Protein AF-A0AAV3XSR0-F1 (afdb_monomer_lite)

Secondary structure (DSSP, 8-state):
--------TT--HHHHHHHHHHHHHHHHHHHHHHHHHHHSTT--HHHHHHTT-

Sequence (53 aa):
MIVREAKLLNGTKEQYKALDDAIRTAQFIRNKAIRYWMDNQGVSKADLYSLLH

Structure (mmCIF, N/CA/C/O backbone):
data_AF-A0AAV3XSR0-F1
#
_entry.id   AF-A0AAV3XSR0-F1
#
loop_
_atom_site.group_PDB
_atom_site.id
_atom_site.type_symbol
_atom_site.label_atom_id
_atom_site.label_alt_id
_atom_site.label_comp_id
_atom_site.label_asym_id
_atom_site.label_entity_id
_atom_site.label_seq_id
_atom_site.pdbx_PDB_ins_code
_atom_site.Cartn_x
_atom_site.Cartn_y
_atom_site.Cartn_z
_atom_site.occupancy
_atom_site.B_iso_or_equiv
_atom_site.auth_seq_id
_atom_site.auth_comp_id
_atom_site.auth_asym_id
_atom_site.auth_atom_id
_atom_site.pdbx_PDB_model_num
ATOM 1 N N . MET A 1 1 ? 2.799 15.375 4.739 1.00 62.84 1 MET A N 1
ATOM 2 C CA . MET A 1 1 ? 2.782 14.616 3.468 1.00 62.84 1 MET A CA 1
ATOM 3 C C . MET A 1 1 ? 3.993 13.691 3.457 1.00 62.84 1 MET A C 1
ATOM 5 O O . MET A 1 1 ? 5.098 14.203 3.503 1.00 62.84 1 MET A O 1
ATOM 9 N N . ILE A 1 2 ? 3.812 12.364 3.479 1.00 75.38 2 ILE A N 1
ATOM 10 C CA . ILE A 1 2 ? 4.938 11.421 3.307 1.00 75.38 2 ILE A CA 1
ATOM 11 C C . ILE A 1 2 ? 5.041 11.106 1.817 1.00 75.38 2 ILE A C 1
ATOM 13 O O . ILE A 1 2 ? 4.085 10.560 1.256 1.00 75.38 2 ILE A O 1
ATOM 17 N N . VAL A 1 3 ? 6.171 11.463 1.209 1.00 74.00 3 VAL A N 1
ATOM 18 C CA . VAL A 1 3 ? 6.503 11.152 -0.185 1.00 74.00 3 VAL A CA 1
ATOM 19 C C . VAL A 1 3 ? 7.142 9.765 -0.223 1.00 74.00 3 VAL A C 1
ATOM 21 O O . VAL A 1 3 ? 8.011 9.459 0.591 1.00 74.00 3 VAL A O 1
ATOM 24 N N . ARG A 1 4 ? 6.658 8.900 -1.118 1.00 77.62 4 ARG A N 1
ATOM 25 C CA . ARG A 1 4 ? 7.248 7.583 -1.378 1.00 77.62 4 ARG A CA 1
ATOM 26 C C . ARG A 1 4 ? 7.867 7.632 -2.763 1.00 77.62 4 ARG A C 1
ATOM 28 O O . ARG A 1 4 ? 7.165 7.938 -3.720 1.00 77.62 4 ARG A O 1
ATOM 35 N N . GLU A 1 5 ? 9.148 7.315 -2.840 1.00 77.38 5 GLU A N 1
ATOM 36 C CA . GLU A 1 5 ? 9.899 7.246 -4.088 1.00 77.38 5 GLU A CA 1
ATOM 37 C C . GLU A 1 5 ? 10.536 5.866 -4.194 1.00 77.38 5 GLU A C 1
ATOM 39 O O . GLU A 1 5 ? 10.975 5.296 -3.192 1.00 77.38 5 GLU A O 1
ATOM 44 N N . ALA A 1 6 ? 10.600 5.333 -5.407 1.00 76.94 6 ALA A N 1
ATOM 45 C CA . ALA A 1 6 ? 11.344 4.120 -5.696 1.00 76.94 6 ALA A CA 1
ATOM 46 C C . ALA A 1 6 ? 12.176 4.331 -6.958 1.00 76.94 6 ALA A C 1
ATOM 48 O O . ALA A 1 6 ? 11.724 4.918 -7.940 1.00 76.94 6 ALA A O 1
ATOM 49 N N . LYS A 1 7 ? 13.428 3.877 -6.898 1.00 76.31 7 LYS A N 1
ATOM 50 C CA . LYS A 1 7 ? 14.401 4.013 -7.978 1.00 76.31 7 LYS A CA 1
ATOM 51 C C . LYS A 1 7 ? 14.532 2.668 -8.681 1.00 76.31 7 LYS A C 1
ATOM 53 O O . LYS A 1 7 ? 15.021 1.711 -8.091 1.00 76.31 7 LYS A O 1
ATOM 58 N N . LEU A 1 8 ? 14.097 2.616 -9.935 1.00 78.00 8 LEU A N 1
ATOM 59 C CA . LEU A 1 8 ? 14.342 1.497 -10.843 1.00 78.00 8 LEU A CA 1
ATOM 60 C C . LEU A 1 8 ? 15.480 1.897 -11.785 1.00 78.00 8 LEU A C 1
ATOM 62 O O . LEU A 1 8 ? 15.358 2.891 -12.501 1.00 78.00 8 LEU A O 1
ATOM 66 N N . LEU A 1 9 ? 16.585 1.150 -11.768 1.00 77.62 9 LEU A N 1
ATOM 67 C CA . LEU A 1 9 ? 17.665 1.306 -12.742 1.00 77.62 9 LEU A CA 1
ATOM 68 C C . LEU A 1 9 ? 17.266 0.546 -14.016 1.00 77.62 9 LEU A C 1
ATOM 70 O O . LEU A 1 9 ? 17.046 -0.660 -13.950 1.00 77.62 9 LEU A O 1
ATOM 74 N N . ASN A 1 10 ? 17.160 1.241 -15.152 1.00 84.62 10 ASN A N 1
ATOM 75 C CA . ASN A 1 10 ? 16.731 0.677 -16.445 1.00 84.62 10 ASN A CA 1
ATOM 76 C C . ASN A 1 10 ? 15.329 0.023 -16.431 1.00 84.62 10 ASN A C 1
ATOM 78 O O . ASN A 1 10 ? 15.117 -0.995 -17.088 1.00 84.62 10 ASN A O 1
ATOM 82 N N . GLY A 1 11 ? 14.373 0.583 -15.680 1.00 84.25 11 GLY A N 1
ATOM 83 C CA . GLY A 1 11 ? 13.013 0.039 -15.612 1.00 84.25 11 GLY A CA 1
ATOM 84 C C . GLY A 1 11 ? 12.262 0.128 -16.946 1.00 84.25 11 GLY A C 1
ATOM 85 O O . GLY A 1 11 ? 12.409 1.099 -17.692 1.00 84.25 11 GLY A O 1
ATOM 86 N N . THR A 1 12 ? 11.422 -0.863 -17.249 1.00 93.12 12 THR A N 1
ATOM 87 C CA . THR A 1 12 ? 10.491 -0.767 -18.385 1.00 93.12 12 THR A CA 1
ATOM 88 C C . THR A 1 12 ? 9.311 0.146 -18.043 1.00 93.12 12 THR A C 1
ATOM 90 O O . THR A 1 12 ? 9.022 0.413 -16.872 1.00 93.12 12 THR A O 1
ATOM 93 N N . LYS A 1 13 ? 8.580 0.620 -19.061 1.00 92.44 13 LYS A N 1
ATOM 94 C CA . LYS A 1 13 ? 7.384 1.460 -18.856 1.00 92.44 13 LYS A CA 1
ATOM 95 C C . LYS A 1 13 ? 6.340 0.760 -17.984 1.00 92.44 13 LYS A C 1
ATOM 97 O O . LYS A 1 13 ? 5.708 1.392 -17.143 1.00 92.44 13 LYS A O 1
ATOM 102 N N . GLU A 1 14 ? 6.191 -0.547 -18.159 1.00 94.69 14 GLU A N 1
ATOM 103 C CA . GLU A 1 14 ? 5.263 -1.392 -17.411 1.00 94.69 14 GLU A CA 1
ATOM 104 C C . GLU A 1 14 ? 5.665 -1.474 -15.935 1.00 94.69 14 GLU A C 1
ATOM 106 O O . GLU A 1 14 ? 4.804 -1.381 -15.063 1.00 94.69 14 GLU A O 1
ATOM 111 N N . GLN A 1 15 ? 6.966 -1.578 -15.643 1.00 90.81 15 GLN A N 1
ATOM 112 C CA . GLN A 1 15 ? 7.478 -1.607 -14.271 1.00 90.81 15 GLN A CA 1
ATOM 113 C C . GLN A 1 15 ? 7.268 -0.271 -13.552 1.00 90.81 15 GLN A C 1
ATOM 115 O O . GLN A 1 15 ? 6.829 -0.262 -12.402 1.00 90.81 15 GLN A O 1
ATOM 120 N N . TYR A 1 16 ? 7.519 0.856 -14.226 1.00 91.69 16 TYR A N 1
ATOM 121 C CA . TYR A 1 16 ? 7.217 2.174 -13.661 1.00 91.69 16 TYR A CA 1
ATOM 122 C C . TYR A 1 16 ? 5.718 2.358 -13.413 1.00 91.69 16 TYR A C 1
ATOM 124 O O . TYR A 1 16 ? 5.334 2.838 -12.350 1.00 91.69 16 TYR A O 1
ATOM 132 N N . LYS A 1 17 ? 4.860 1.912 -14.340 1.00 93.94 17 LYS A N 1
ATOM 133 C CA . LYS A 1 17 ? 3.404 1.962 -14.155 1.00 93.94 17 LYS A CA 1
ATOM 134 C C . LYS A 1 17 ? 2.952 1.130 -12.951 1.00 93.94 17 LYS A C 1
ATOM 136 O O . LYS A 1 17 ? 2.193 1.621 -12.123 1.00 93.94 17 LYS A O 1
ATOM 141 N N . ALA A 1 18 ? 3.444 -0.102 -12.828 1.00 94.00 18 ALA A N 1
ATOM 142 C CA . ALA A 1 18 ? 3.115 -0.970 -11.700 1.00 94.00 18 ALA A CA 1
ATOM 143 C C . ALA A 1 18 ? 3.554 -0.358 -10.359 1.00 94.00 18 ALA A C 1
ATOM 145 O O . ALA A 1 18 ? 2.831 -0.442 -9.366 1.00 94.00 18 ALA A O 1
ATOM 146 N N . LEU A 1 19 ? 4.719 0.294 -10.334 1.00 93.19 19 LEU A N 1
ATOM 147 C CA . LEU A 1 19 ? 5.212 0.994 -9.155 1.00 93.19 19 LEU A CA 1
ATOM 148 C C . LEU A 1 19 ? 4.322 2.187 -8.781 1.00 93.19 19 LEU A C 1
ATOM 150 O O . LEU A 1 19 ? 3.950 2.334 -7.617 1.00 93.19 19 LEU A O 1
ATOM 154 N N . ASP A 1 20 ? 3.961 3.014 -9.757 1.00 91.88 20 ASP A N 1
ATOM 155 C CA . ASP A 1 20 ? 3.054 4.141 -9.560 1.00 91.88 20 ASP A CA 1
ATOM 156 C C . ASP A 1 20 ? 1.696 3.684 -9.003 1.00 91.88 20 ASP A C 1
ATOM 158 O O . ASP A 1 20 ? 1.176 4.271 -8.049 1.00 91.88 20 ASP A O 1
ATOM 162 N N . ASP A 1 21 ? 1.135 2.606 -9.553 1.00 94.62 21 ASP A N 1
ATOM 163 C CA . ASP A 1 21 ? -0.140 2.038 -9.109 1.00 94.62 21 ASP A CA 1
ATOM 164 C C . ASP A 1 21 ? -0.043 1.472 -7.681 1.00 94.62 21 ASP 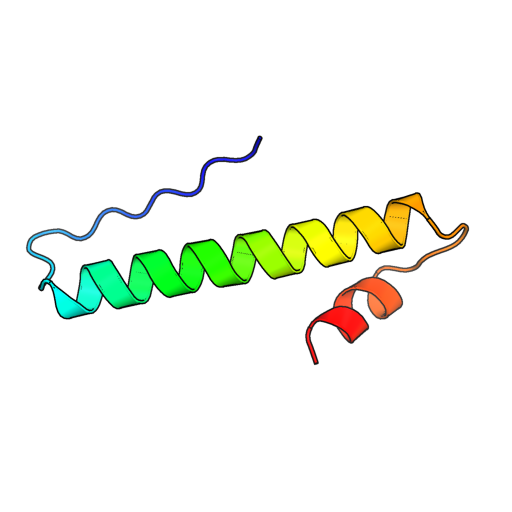A C 1
ATOM 166 O O . ASP A 1 21 ? -0.948 1.675 -6.860 1.00 94.62 21 ASP A O 1
ATOM 170 N N . ALA A 1 22 ? 1.089 0.853 -7.331 1.00 94.00 22 ALA A N 1
ATOM 171 C CA . ALA A 1 22 ? 1.366 0.402 -5.970 1.00 94.00 22 ALA A CA 1
ATOM 172 C C . ALA A 1 22 ? 1.477 1.579 -4.984 1.00 94.00 22 ALA A C 1
ATOM 174 O O . ALA A 1 22 ? 0.898 1.534 -3.893 1.00 94.00 22 ALA A O 1
ATOM 175 N N . ILE A 1 23 ? 2.169 2.662 -5.361 1.00 93.31 23 ILE A N 1
ATOM 176 C CA . ILE A 1 23 ? 2.294 3.872 -4.533 1.00 93.31 23 ILE A CA 1
ATOM 177 C C . ILE A 1 23 ? 0.919 4.505 -4.302 1.00 93.31 23 ILE A C 1
ATOM 179 O O . ILE A 1 23 ? 0.584 4.824 -3.156 1.00 93.31 23 ILE A O 1
ATOM 183 N N . ARG A 1 24 ? 0.104 4.654 -5.355 1.00 93.31 24 ARG A N 1
ATOM 184 C CA . ARG A 1 24 ? -1.257 5.209 -5.260 1.00 93.31 24 ARG A CA 1
ATOM 185 C C . AR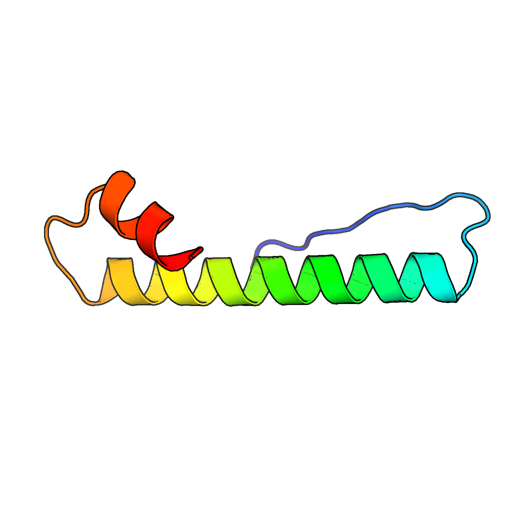G A 1 24 ? -2.143 4.370 -4.346 1.00 93.31 24 ARG A C 1
ATOM 187 O O . ARG A 1 24 ? -2.786 4.916 -3.450 1.00 93.31 24 ARG A O 1
ATOM 194 N N . THR A 1 25 ? -2.111 3.050 -4.505 1.00 94.44 25 THR A N 1
ATOM 195 C CA . THR A 1 25 ? -2.871 2.114 -3.663 1.00 94.44 25 THR A CA 1
ATOM 196 C C . THR A 1 25 ? -2.463 2.228 -2.192 1.00 94.44 25 THR A C 1
ATOM 198 O O . THR A 1 25 ? -3.314 2.389 -1.315 1.00 94.44 25 THR A O 1
ATOM 201 N N . ALA A 1 26 ? -1.158 2.251 -1.906 1.00 92.19 26 ALA A N 1
ATOM 202 C CA . ALA A 1 26 ? -0.653 2.406 -0.544 1.00 92.19 26 ALA A CA 1
ATOM 203 C C . ALA A 1 26 ? -1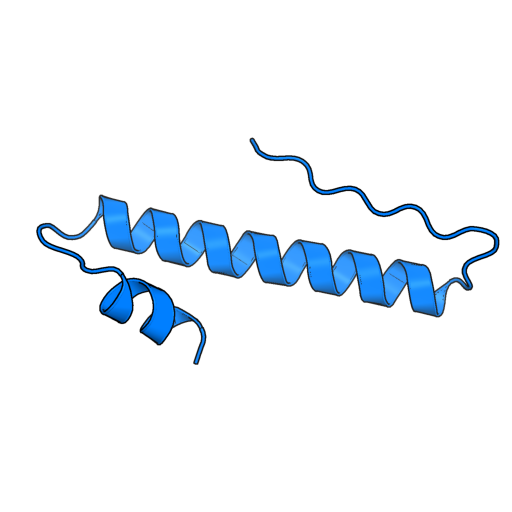.039 3.760 0.080 1.00 92.19 26 ALA A C 1
ATOM 205 O O . ALA A 1 26 ? -1.341 3.835 1.274 1.00 92.19 26 ALA A O 1
ATOM 206 N N . GLN A 1 27 ? -1.038 4.841 -0.707 1.00 92.38 27 GLN A N 1
ATOM 207 C CA . GLN A 1 27 ? -1.488 6.157 -0.251 1.00 92.38 27 GLN A CA 1
ATOM 208 C C . GLN A 1 27 ? -2.989 6.171 0.059 1.00 92.38 27 GLN A C 1
ATOM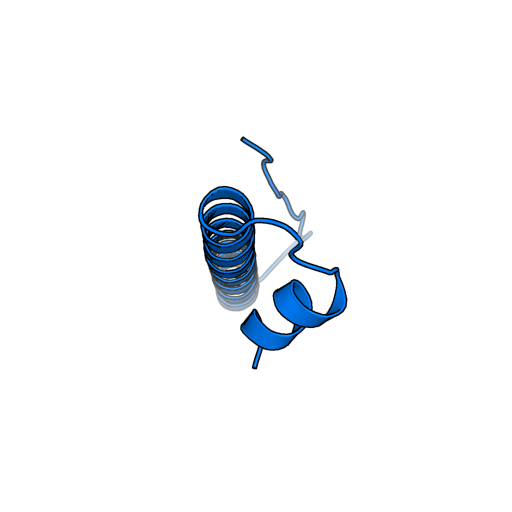 210 O O . GLN A 1 27 ? -3.374 6.704 1.100 1.00 92.38 27 GLN A O 1
ATOM 215 N N . PHE A 1 28 ? -3.819 5.565 -0.795 1.00 93.56 28 PHE A N 1
ATOM 216 C CA . PHE A 1 28 ? -5.264 5.464 -0.586 1.00 93.56 28 PHE A CA 1
ATOM 217 C C . PHE A 1 28 ? -5.597 4.722 0.712 1.00 93.56 28 PHE A C 1
ATOM 219 O O . PHE A 1 28 ? -6.285 5.264 1.577 1.00 93.56 28 PHE A O 1
ATOM 226 N N . ILE A 1 29 ? -5.026 3.529 0.889 1.00 93.06 29 ILE A N 1
ATOM 227 C CA . ILE A 1 29 ? -5.170 2.714 2.100 1.00 93.06 29 ILE A CA 1
ATOM 228 C C . ILE A 1 29 ? -4.762 3.504 3.345 1.00 93.06 29 ILE A C 1
ATOM 230 O O . ILE A 1 29 ? -5.503 3.553 4.327 1.00 93.06 29 ILE A O 1
ATOM 234 N N . ARG A 1 30 ? -3.595 4.163 3.308 1.00 92.88 30 ARG A N 1
ATOM 235 C CA . ARG A 1 30 ? -3.115 4.967 4.439 1.00 92.88 30 ARG A CA 1
ATOM 236 C C . ARG A 1 30 ? -4.092 6.092 4.764 1.00 92.88 30 ARG A C 1
ATOM 238 O O . ARG A 1 30 ? -4.384 6.321 5.932 1.00 92.88 30 ARG A O 1
ATOM 245 N N . ASN A 1 31 ? -4.583 6.803 3.752 1.00 93.75 31 ASN A N 1
ATOM 246 C CA . ASN A 1 31 ? -5.516 7.906 3.954 1.00 93.75 31 ASN A CA 1
ATOM 247 C C . ASN A 1 31 ? -6.849 7.410 4.542 1.00 93.75 31 ASN A C 1
ATOM 249 O O . ASN A 1 31 ? -7.373 8.054 5.447 1.00 93.75 31 ASN A O 1
ATOM 253 N N . LYS A 1 32 ? -7.348 6.246 4.099 1.00 93.69 32 LYS A N 1
ATOM 254 C CA . LYS A 1 32 ? -8.527 5.576 4.675 1.00 93.69 32 LYS A CA 1
ATOM 255 C C . LYS A 1 32 ? -8.308 5.226 6.151 1.00 93.69 32 LYS A C 1
ATOM 257 O O . LYS A 1 32 ? -9.132 5.588 6.983 1.00 93.69 32 LYS A O 1
ATOM 262 N N . ALA A 1 33 ? -7.186 4.586 6.482 1.00 93.88 33 ALA A N 1
ATOM 263 C CA . ALA A 1 33 ? -6.852 4.213 7.857 1.00 93.88 33 ALA A CA 1
ATOM 264 C C . ALA A 1 33 ? -6.703 5.430 8.783 1.00 93.88 33 ALA A C 1
ATOM 266 O O . ALA A 1 33 ? -7.242 5.433 9.885 1.00 93.88 33 ALA A O 1
ATOM 267 N N . ILE A 1 34 ? -6.024 6.488 8.324 1.00 93.19 34 ILE A N 1
ATOM 268 C CA . ILE A 1 34 ? -5.881 7.733 9.093 1.00 93.19 34 ILE A CA 1
ATOM 269 C C . ILE A 1 34 ? -7.245 8.382 9.323 1.00 93.19 34 ILE A C 1
ATOM 271 O O . ILE A 1 34 ? -7.536 8.778 10.445 1.00 93.19 34 ILE A O 1
ATOM 275 N N . ARG A 1 35 ? -8.088 8.473 8.286 1.00 95.06 35 ARG A N 1
ATOM 276 C CA . ARG A 1 35 ? -9.436 9.035 8.419 1.00 95.06 35 ARG A CA 1
ATOM 277 C C . ARG A 1 35 ? -10.254 8.259 9.449 1.00 95.06 35 ARG A C 1
ATOM 279 O O . ARG A 1 35 ? -10.766 8.856 10.383 1.00 95.06 35 ARG A O 1
ATOM 286 N N . TYR A 1 36 ? -10.284 6.934 9.329 1.00 94.88 36 TYR A N 1
ATOM 287 C CA . TYR A 1 36 ? -10.992 6.072 10.271 1.00 94.88 36 TYR A CA 1
ATOM 288 C C . TYR A 1 36 ? -10.496 6.246 11.714 1.00 94.88 36 TYR A C 1
ATOM 290 O O . TYR A 1 36 ? -11.305 6.320 12.634 1.00 94.88 36 TYR A O 1
ATOM 298 N N . TRP A 1 37 ? -9.180 6.360 11.915 1.00 95.06 37 TRP A N 1
ATOM 299 C CA . TRP A 1 37 ? -8.595 6.617 13.233 1.00 95.06 37 TRP A CA 1
ATOM 300 C C . TRP A 1 37 ? -8.984 7.985 13.805 1.00 95.06 37 TRP A C 1
ATOM 302 O O . TRP A 1 37 ? -9.229 8.099 15.000 1.00 95.06 37 TRP A O 1
ATOM 312 N N . MET A 1 38 ? -9.051 9.022 12.967 1.00 94.44 38 MET A N 1
ATOM 313 C CA . MET A 1 38 ? -9.465 10.361 13.398 1.00 94.44 38 MET A CA 1
ATOM 314 C C . MET A 1 38 ? -10.943 10.413 13.796 1.00 94.44 38 MET A C 1
ATOM 316 O O . MET A 1 38 ? -11.299 11.156 14.708 1.00 94.44 38 MET A O 1
ATOM 320 N N . ASP A 1 39 ? -11.784 9.638 13.115 1.00 96.69 39 ASP A N 1
ATOM 321 C CA . ASP A 1 39 ? -13.236 9.690 13.284 1.00 96.69 39 ASP A CA 1
ATOM 322 C C . ASP A 1 39 ? -13.740 8.812 14.452 1.00 96.69 39 ASP A C 1
ATOM 324 O O . ASP A 1 39 ? -14.879 8.970 14.885 1.00 96.69 39 ASP A O 1
ATOM 328 N N . ASN A 1 40 ? -12.917 7.900 14.991 1.00 95.56 40 ASN A N 1
ATOM 329 C CA . ASN A 1 40 ? -13.332 6.921 16.004 1.00 95.56 40 ASN A CA 1
ATOM 330 C C . ASN A 1 40 ? -12.384 6.914 17.217 1.00 95.56 40 ASN A C 1
ATOM 332 O O . ASN A 1 40 ? -11.164 6.847 17.075 1.00 95.56 40 ASN A O 1
ATOM 336 N N . GLN A 1 41 ? -12.935 6.919 18.436 1.00 92.69 41 GLN A N 1
ATOM 337 C CA . GLN A 1 41 ? -12.139 6.796 19.664 1.00 92.69 41 GLN A CA 1
ATOM 338 C C . GLN A 1 41 ? -11.885 5.332 20.038 1.00 92.69 41 GLN A C 1
ATOM 340 O O . GLN A 1 41 ? -12.725 4.469 19.810 1.00 92.69 41 GLN A O 1
ATOM 345 N N . GLY A 1 42 ? -10.723 5.051 20.636 1.00 93.38 42 GLY A N 1
ATOM 346 C CA . GLY A 1 42 ? -10.367 3.702 21.099 1.00 93.38 42 GLY A CA 1
ATOM 347 C C . GLY A 1 42 ? -9.961 2.720 19.995 1.00 93.38 42 GLY A C 1
ATOM 348 O O . GLY A 1 42 ? -9.824 1.532 20.269 1.00 93.38 42 GLY A O 1
ATOM 349 N N . VAL A 1 43 ? -9.744 3.196 18.765 1.00 95.06 43 VAL A N 1
ATOM 350 C CA . VAL A 1 43 ? -9.336 2.361 17.626 1.00 95.06 43 VAL A CA 1
ATOM 351 C C . VAL A 1 43 ? -7.998 1.679 17.900 1.00 95.06 43 VAL A C 1
ATOM 353 O O . VAL A 1 43 ? -6.982 2.336 18.146 1.00 95.06 43 VAL A O 1
ATOM 356 N N . SER A 1 44 ? -7.993 0.352 17.804 1.00 93.19 44 SER A N 1
ATOM 357 C CA . SER A 1 44 ? -6.803 -0.473 17.959 1.00 93.19 44 SER A CA 1
ATOM 358 C C . SER A 1 44 ? -6.064 -0.669 16.632 1.00 93.19 44 SER A C 1
ATOM 360 O O . SER A 1 44 ? -6.566 -0.415 15.534 1.00 93.19 44 SER A O 1
ATOM 362 N N . LYS A 1 45 ? -4.841 -1.198 16.717 1.00 90.31 45 LYS A N 1
ATOM 363 C CA . LYS A 1 45 ? -4.050 -1.565 15.535 1.00 90.31 45 LYS A CA 1
ATOM 364 C C . LYS A 1 45 ? -4.730 -2.654 14.690 1.00 90.31 45 LYS A C 1
ATOM 366 O O . LYS A 1 45 ? -4.593 -2.636 13.470 1.00 90.31 45 LYS A O 1
ATOM 371 N N . ALA A 1 46 ? -5.445 -3.585 15.325 1.00 93.19 46 ALA A N 1
ATOM 372 C CA . ALA A 1 46 ? -6.160 -4.654 14.631 1.00 93.19 46 ALA A CA 1
ATOM 373 C C . ALA A 1 46 ? -7.318 -4.097 13.789 1.00 93.19 46 ALA A C 1
ATOM 375 O O . ALA A 1 46 ? -7.475 -4.490 12.633 1.00 93.19 46 ALA A O 1
ATOM 376 N N . ASP A 1 47 ? -8.044 -3.110 14.319 1.00 91.94 47 ASP A N 1
ATOM 377 C CA . ASP A 1 47 ? -9.139 -2.443 13.606 1.00 91.94 47 ASP A CA 1
ATOM 378 C C . ASP A 1 47 ? -8.628 -1.740 12.346 1.00 91.94 47 ASP A C 1
ATOM 380 O O . ASP A 1 47 ? -9.210 -1.870 11.273 1.00 91.94 47 ASP A O 1
ATOM 384 N N . LEU A 1 48 ? -7.483 -1.058 12.436 1.00 92.56 48 LEU A N 1
ATOM 385 C CA . LEU A 1 48 ? -6.866 -0.413 11.275 1.00 92.56 48 LEU A CA 1
ATOM 386 C C . LEU A 1 48 ? -6.407 -1.413 10.213 1.00 92.56 48 LEU A C 1
ATOM 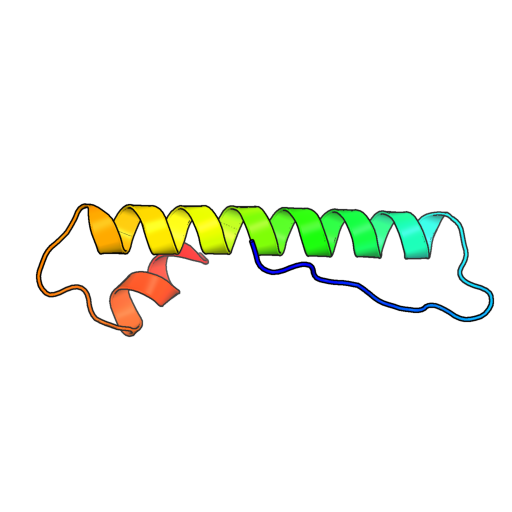388 O O . LEU A 1 48 ? -6.514 -1.123 9.022 1.00 92.56 48 LEU A O 1
ATOM 392 N N . TYR A 1 49 ? -5.912 -2.584 10.618 1.00 91.00 49 TYR A N 1
ATOM 393 C CA . TYR A 1 49 ? -5.536 -3.632 9.672 1.00 91.00 49 TYR A CA 1
ATOM 394 C C . TYR A 1 49 ? -6.732 -4.291 8.999 1.00 91.00 49 TYR A C 1
ATOM 396 O O . TYR A 1 49 ? -6.620 -4.658 7.833 1.00 91.00 49 TYR A O 1
ATOM 404 N N . SER A 1 50 ? -7.888 -4.347 9.661 1.00 90.00 50 SER A N 1
ATOM 405 C CA . SER A 1 50 ? -9.113 -4.840 9.025 1.00 90.00 50 SER A CA 1
ATOM 406 C C . SER A 1 50 ? -9.509 -4.039 7.772 1.00 90.00 50 SER A C 1
ATOM 408 O O . SER A 1 50 ? -10.125 -4.585 6.866 1.00 90.00 50 SER A O 1
ATOM 410 N N . LEU A 1 51 ? -9.091 -2.767 7.660 1.00 88.06 51 LEU A N 1
ATOM 411 C CA . LEU A 1 51 ? -9.418 -1.881 6.532 1.00 88.06 51 LEU A CA 1
ATOM 412 C C . LEU A 1 51 ? -8.688 -2.221 5.219 1.00 88.06 51 LEU A C 1
ATOM 414 O O . LEU A 1 51 ? -8.983 -1.579 4.201 1.00 88.06 51 LEU A O 1
ATOM 418 N N . LEU A 1 52 ? -7.719 -3.146 5.271 1.00 81.31 52 LEU A N 1
ATOM 419 C CA . LEU A 1 52 ? -6.892 -3.631 4.157 1.00 81.31 52 LEU A CA 1
ATOM 420 C C . LEU A 1 52 ? -7.516 -4.808 3.388 1.00 81.31 52 LEU A C 1
ATOM 422 O O . LEU A 1 52 ? -6.981 -5.173 2.340 1.00 81.31 52 LEU A O 1
ATOM 426 N N . HIS A 1 53 ? -8.582 -5.403 3.923 1.00 69.06 5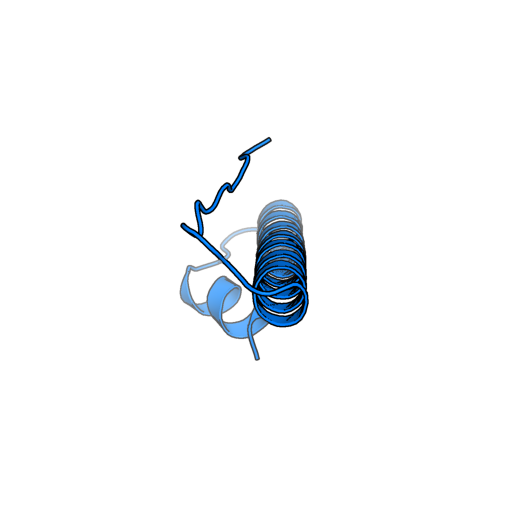3 HIS A N 1
ATOM 427 C CA . HIS A 1 53 ? -9.338 -6.509 3.332 1.00 69.06 53 HIS A CA 1
ATOM 428 C C . HIS A 1 53 ? -10.604 -5.992 2.638 1.00 69.06 53 HIS A C 1
ATOM 430 O O . HIS A 1 53 ? -11.043 -6.671 1.687 1.00 69.06 53 HIS A O 1
#

Foldseek 3Di:
DDDDDDDDDPDDPVRVVVVVVVVVVVVVLVVVLVVVPVVDPPDDPVNSVVSVD

pLDDT: mean 89.1, std 7.79, range [62.84, 96.69]

Organism: NCBI:txid2530354

Radius of gyration: 14.71 Å; chains: 1; bounding box: 31×21×40 Å